Protein AF-A0A318KMT5-F1 (afdb_monomer_lite)

Radius of gyration: 21.38 Å; chains: 1; bounding box: 50×36×64 Å

Secondary structure (DSSP, 8-state):
-HHHHHHHHHHHHHH------PPPPPEEEEEPPTTT--HHHHHHHHHHHHHHHHTT--GGGHHHHHHHHGGGG--TTEEEEEETTEEEEEETTS-S-EEEEE--TTTTT--------HHHHHHT-

pLDDT: mean 78.66, std 11.94, range [49.19, 91.88]

Sequence (125 aa):
MKKLTLILLIWTFWLVTPIKSEGVVPEYTIYNDSKAADIAAVHDEVMTIASDLFQYADADSYQTLLQSGIQKFSHEGWQVKLHNHSLIITIGDGKGDVVGGKFTKNEFCLPEVKPKSIVREWLGF

Foldseek 3Di:
DVVVVVVVVVVVVVVPPDDDDDADFAKEKEQEDAPDDPVVVLVVVVLVLLCVQPQPHDSNCSLVSCVVCVVVSDDVQWDWDADPRYIYIYGHPSHHDMDMDTPDCVVNVHPDDDPPDPPCVVVVD

Organism: NCBI:txid1034346

Structure (mmCIF, N/CA/C/O backbone):
data_AF-A0A318KMT5-F1
#
_entry.id   AF-A0A318KMT5-F1
#
loop_
_atom_site.group_PDB
_atom_site.id
_atom_site.type_symbol
_atom_site.label_atom_id
_atom_site.label_alt_id
_atom_site.label_comp_id
_atom_site.label_asym_id
_atom_site.label_entity_id
_atom_site.label_seq_id
_atom_site.pdbx_PDB_ins_code
_atom_site.Cartn_x
_atom_site.Cartn_y
_atom_site.Cartn_z
_atom_site.occupancy
_atom_site.B_iso_or_equiv
_atom_site.auth_seq_id
_atom_site.auth_comp_id
_atom_site.auth_asym_id
_atom_site.auth_atom_id
_atom_site.pdbx_PDB_model_num
ATOM 1 N N . MET A 1 1 ? -32.466 24.138 43.301 1.00 57.03 1 MET A N 1
ATOM 2 C CA . MET A 1 1 ? -32.237 22.719 42.934 1.00 57.03 1 MET A CA 1
ATOM 3 C C . MET A 1 1 ? -32.520 22.429 41.458 1.00 57.03 1 MET A C 1
ATOM 5 O O . MET A 1 1 ? -31.624 21.928 40.803 1.00 57.03 1 MET A O 1
ATOM 9 N N . LYS A 1 2 ? -33.675 22.824 40.890 1.00 65.44 2 LYS A N 1
ATOM 10 C CA . LYS A 1 2 ? -34.040 22.549 39.475 1.00 65.44 2 LYS A CA 1
ATOM 11 C C . LYS A 1 2 ? -33.073 23.090 38.400 1.00 65.44 2 LYS A C 1
ATOM 13 O O . LYS A 1 2 ? -32.936 22.484 37.349 1.00 65.44 2 LYS A O 1
ATO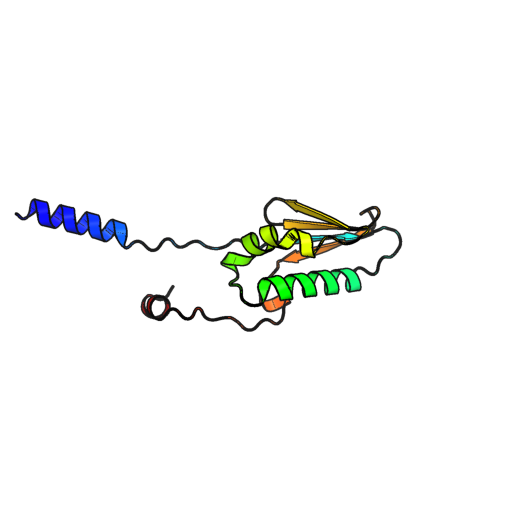M 18 N N . LYS A 1 3 ? -32.397 24.220 38.652 1.00 74.06 3 LYS A N 1
ATOM 19 C CA . LYS A 1 3 ? -31.422 24.802 37.706 1.00 74.06 3 LYS A CA 1
ATOM 20 C C . LYS A 1 3 ? -30.121 23.991 37.619 1.00 74.06 3 LYS A C 1
ATOM 22 O O . LYS A 1 3 ? -29.507 23.938 36.565 1.00 74.06 3 LYS A O 1
ATOM 27 N N . LEU A 1 4 ? -29.726 23.344 38.717 1.00 77.38 4 LEU A N 1
ATOM 28 C CA . LEU A 1 4 ? -28.460 22.614 38.816 1.00 77.38 4 LEU A CA 1
ATOM 29 C C . LEU A 1 4 ? -28.559 21.236 38.146 1.00 77.38 4 LEU A C 1
ATOM 31 O O . LEU A 1 4 ? -27.639 20.819 37.454 1.00 77.38 4 LEU A O 1
ATOM 35 N N . THR A 1 5 ? -29.720 20.583 38.260 1.00 78.94 5 THR A N 1
ATOM 36 C CA . THR A 1 5 ? -30.034 19.357 37.514 1.00 78.94 5 THR A CA 1
ATOM 37 C C . THR A 1 5 ? -30.099 19.583 36.006 1.00 78.94 5 THR A C 1
ATOM 39 O O . THR A 1 5 ? -29.677 18.713 35.255 1.00 78.94 5 THR A O 1
ATOM 42 N N . LEU A 1 6 ? -30.576 20.747 35.552 1.00 81.94 6 LEU A N 1
ATOM 43 C CA . LEU A 1 6 ? -30.667 21.059 34.121 1.00 81.94 6 LEU A CA 1
ATOM 44 C C . LEU A 1 6 ? -29.286 21.289 33.486 1.00 81.94 6 LEU A C 1
ATOM 46 O O . LEU A 1 6 ? -29.031 20.829 32.379 1.00 81.94 6 LEU A O 1
ATOM 50 N N . ILE A 1 7 ? -28.375 21.938 34.219 1.00 83.75 7 ILE A N 1
ATOM 51 C CA . ILE A 1 7 ? -26.982 22.135 33.788 1.00 83.75 7 ILE A CA 1
ATOM 52 C C . ILE A 1 7 ? -26.245 20.793 33.705 1.00 83.75 7 ILE A C 1
ATOM 54 O O . ILE A 1 7 ? -25.546 20.549 32.727 1.00 83.75 7 ILE A O 1
ATOM 58 N N . LEU A 1 8 ? -26.447 19.906 34.685 1.00 84.31 8 LEU A N 1
ATOM 59 C CA . LEU A 1 8 ? -25.867 18.559 34.689 1.00 84.31 8 LEU A CA 1
ATOM 60 C C . LEU A 1 8 ? -26.337 17.713 33.500 1.00 84.31 8 LEU A C 1
ATOM 62 O O . LEU A 1 8 ? -25.524 17.023 32.898 1.00 84.31 8 LEU A O 1
ATOM 66 N N . LEU A 1 9 ? -27.619 17.804 33.135 1.00 84.19 9 LEU A N 1
ATOM 67 C CA . LEU A 1 9 ? -28.193 17.070 32.000 1.00 84.19 9 LEU A CA 1
ATOM 68 C C . LEU A 1 9 ? -27.629 17.532 30.650 1.00 84.19 9 LEU A C 1
ATOM 70 O O . LEU A 1 9 ? -27.369 16.718 29.771 1.00 84.19 9 LEU A O 1
ATOM 74 N N . ILE A 1 10 ? -27.414 18.839 30.491 1.00 83.81 10 ILE A N 1
ATOM 75 C CA . ILE A 1 10 ? -26.800 19.401 29.280 1.00 83.81 10 ILE A CA 1
ATOM 76 C C . ILE A 1 10 ? -25.323 18.996 29.193 1.00 83.81 10 ILE A C 1
ATOM 78 O O . ILE A 1 10 ? -24.843 18.661 28.112 1.00 83.81 10 ILE A O 1
ATOM 82 N N . TRP A 1 11 ? -24.622 18.981 30.331 1.00 80.69 11 TRP A N 1
ATOM 83 C CA . TRP A 1 11 ? -23.225 18.553 30.412 1.00 80.69 11 TRP A CA 1
ATOM 84 C C . TRP A 1 11 ? -23.042 17.080 30.056 1.00 80.69 11 TRP A C 1
ATOM 86 O O . TRP A 1 11 ? -22.137 16.744 29.297 1.00 80.69 11 TRP A O 1
ATOM 96 N N . THR A 1 12 ? -23.906 16.199 30.566 1.00 82.81 12 THR A N 1
ATOM 97 C CA . THR A 1 12 ? -23.833 14.778 30.217 1.00 82.81 12 THR A CA 1
ATOM 98 C C . THR A 1 12 ? -24.200 14.553 28.760 1.00 82.81 12 THR A C 1
ATOM 100 O O . THR A 1 12 ? -23.498 13.803 28.097 1.00 82.81 12 THR A O 1
ATOM 103 N N . PHE A 1 13 ? -25.209 15.248 28.225 1.00 80.00 13 PHE A N 1
ATOM 104 C CA . PHE A 1 13 ? -25.610 15.126 26.820 1.00 80.00 13 PHE A CA 1
ATOM 105 C C . PHE A 1 13 ? -24.497 15.526 25.836 1.00 80.00 13 PHE A C 1
ATOM 107 O O . PHE A 1 13 ? -24.327 14.876 24.809 1.00 80.00 13 PHE A O 1
ATOM 114 N N . TRP A 1 14 ? -23.691 16.538 26.173 1.00 74.19 14 TRP A N 1
ATOM 115 C CA . TRP A 1 14 ? -22.529 16.939 25.369 1.00 74.19 14 TRP A CA 1
ATOM 116 C C . TRP A 1 14 ? -21.375 15.929 25.388 1.00 74.19 14 TRP A C 1
ATOM 118 O O . TRP A 1 14 ? -20.575 15.915 24.460 1.00 74.19 14 TRP A O 1
ATOM 128 N N . LEU A 1 15 ? -21.287 15.080 26.415 1.00 73.75 15 LEU A N 1
ATOM 129 C CA . LEU A 1 15 ? -20.241 14.060 26.527 1.00 73.75 15 LEU A CA 1
ATOM 130 C C . LEU A 1 15 ? -20.581 12.751 25.798 1.00 73.75 15 LEU A C 1
ATOM 132 O O . LEU A 1 15 ? -19.682 11.944 25.581 1.00 73.75 15 LEU A O 1
ATOM 136 N N . VAL A 1 16 ? -21.849 12.519 25.430 1.00 74.50 16 VAL A N 1
ATOM 137 C CA . VAL A 1 16 ? -22.277 11.258 24.785 1.00 74.50 16 VAL A CA 1
ATOM 138 C C . VAL A 1 16 ? -22.377 11.356 23.264 1.00 74.50 16 VAL A C 1
ATOM 140 O O . VAL A 1 16 ? -22.779 10.385 22.630 1.00 74.50 16 VAL A O 1
ATOM 143 N N . THR A 1 17 ? -22.050 12.492 22.643 1.00 72.00 17 THR A N 1
ATOM 144 C CA . THR A 1 17 ? -22.088 12.583 21.180 1.00 72.00 17 THR A CA 1
ATOM 145 C C . THR A 1 17 ? -20.984 11.696 20.589 1.00 72.00 17 THR A C 1
ATOM 147 O O . THR A 1 17 ? -19.799 11.948 20.819 1.00 72.00 17 THR A O 1
ATOM 150 N N . PRO A 1 18 ? -21.326 10.626 19.845 1.00 65.62 18 PRO A N 1
ATOM 151 C CA . PRO A 1 18 ? -20.309 9.808 19.210 1.00 65.62 18 PRO A CA 1
ATOM 152 C C . PRO A 1 18 ? -19.624 10.641 18.125 1.00 65.62 18 PRO A C 1
ATOM 154 O O . PRO A 1 18 ? -20.276 11.186 17.232 1.00 65.62 18 PRO A O 1
ATOM 157 N N . ILE A 1 19 ? -18.298 10.738 18.194 1.00 64.06 19 ILE A N 1
ATOM 158 C CA . ILE A 1 19 ? -17.500 11.322 17.119 1.00 64.06 19 ILE A CA 1
ATOM 159 C C . ILE A 1 19 ? -17.459 10.283 16.000 1.00 64.06 19 ILE A C 1
ATOM 161 O O . ILE A 1 19 ? -16.736 9.291 16.088 1.00 64.06 19 ILE A O 1
ATOM 165 N N . LYS A 1 20 ? -18.272 10.483 14.961 1.00 56.38 20 LYS A N 1
ATOM 166 C CA . LYS A 1 20 ? -18.206 9.673 13.745 1.00 56.38 20 LYS A CA 1
ATOM 167 C C . LYS A 1 20 ? -17.059 10.205 12.888 1.00 56.38 20 LYS A C 1
ATOM 169 O O . LYS A 1 20 ? -17.193 11.245 12.252 1.00 56.38 20 LYS A O 1
ATOM 174 N N . SER A 1 21 ? -15.922 9.519 12.932 1.00 58.34 21 SER A N 1
ATOM 175 C CA . SER A 1 21 ? -14.831 9.735 11.984 1.00 58.34 21 SER A CA 1
ATOM 176 C C . SER A 1 21 ? -15.031 8.763 10.832 1.00 58.34 21 SER A C 1
ATOM 178 O O . SER A 1 21 ? -14.983 7.559 11.046 1.00 58.34 21 SER A O 1
ATOM 180 N N . GLU A 1 22 ? -15.298 9.281 9.640 1.00 62.12 22 GLU A N 1
ATOM 181 C CA . GLU A 1 22 ? -15.273 8.494 8.409 1.00 62.12 22 GLU A CA 1
ATOM 182 C C . GLU A 1 22 ? -13.823 8.473 7.933 1.00 62.12 22 GLU A C 1
ATOM 184 O O . GLU A 1 22 ? -13.209 9.532 7.760 1.00 62.12 22 GLU A O 1
ATOM 189 N N . GLY A 1 23 ? -13.218 7.295 7.844 1.00 63.22 23 GLY A N 1
ATOM 190 C CA . GLY A 1 23 ? -11.835 7.197 7.432 1.00 63.22 23 GLY A CA 1
ATOM 191 C C . GLY A 1 23 ? -11.674 7.352 5.927 1.00 63.22 23 GLY A C 1
ATOM 192 O O . GLY A 1 23 ? -12.528 6.982 5.122 1.00 63.22 23 GLY A O 1
ATOM 193 N N . VAL A 1 24 ? -10.555 7.957 5.541 1.00 76.31 24 VAL A N 1
ATOM 194 C CA . VAL A 1 24 ? -10.233 8.220 4.141 1.00 76.31 24 VAL A CA 1
ATOM 195 C C . VAL A 1 24 ? -9.568 6.981 3.556 1.00 76.31 24 VAL A C 1
ATOM 197 O O . VAL A 1 24 ? -8.501 6.575 4.017 1.00 76.31 24 VAL A O 1
ATOM 200 N N . VAL A 1 25 ? -10.184 6.398 2.528 1.00 78.81 25 VAL A N 1
ATOM 201 C CA . VAL A 1 25 ? -9.594 5.280 1.783 1.00 78.81 25 VAL A CA 1
ATOM 202 C C . VAL A 1 25 ? -8.442 5.811 0.922 1.00 78.81 25 VAL A C 1
ATOM 204 O O . VAL A 1 25 ? -8.689 6.676 0.075 1.00 78.81 25 VAL A O 1
ATOM 207 N N . PRO A 1 26 ? -7.202 5.322 1.111 1.00 85.06 26 PRO A N 1
ATOM 208 C CA . PRO A 1 26 ? -6.069 5.782 0.327 1.00 85.06 26 PRO A CA 1
ATOM 209 C C . PRO A 1 26 ? -6.139 5.310 -1.128 1.00 85.06 26 PRO A C 1
ATOM 211 O O . PRO A 1 26 ? -6.597 4.205 -1.436 1.00 85.06 26 PRO A O 1
ATOM 214 N N . GLU A 1 27 ? -5.641 6.155 -2.022 1.00 90.25 27 GLU A N 1
ATOM 215 C CA . GLU A 1 27 ? -5.502 5.855 -3.450 1.00 90.25 27 GLU A CA 1
ATOM 216 C C . GLU A 1 27 ? -4.070 5.400 -3.760 1.00 90.25 27 GLU A C 1
ATOM 218 O O . GLU A 1 27 ? -3.152 5.625 -2.968 1.00 90.25 27 GLU A O 1
ATOM 223 N N . TYR A 1 28 ? -3.855 4.779 -4.916 1.00 90.19 28 TYR A N 1
ATOM 224 C CA . TYR A 1 28 ? -2.512 4.498 -5.417 1.00 90.19 28 TYR A CA 1
ATOM 225 C C . TYR A 1 28 ? -2.387 4.807 -6.900 1.00 90.19 28 TYR A C 1
ATOM 227 O O . TYR A 1 28 ? -3.338 4.643 -7.664 1.00 90.19 28 TYR A O 1
ATOM 235 N N . THR A 1 29 ? -1.183 5.206 -7.294 1.00 90.06 29 THR A N 1
ATOM 236 C CA . THR A 1 29 ? -0.798 5.440 -8.681 1.00 90.06 29 THR A CA 1
ATOM 237 C C . THR A 1 29 ? 0.617 4.925 -8.904 1.00 90.06 29 THR A C 1
ATOM 239 O O . THR A 1 29 ? 1.558 5.334 -8.225 1.00 90.06 29 THR A O 1
ATOM 242 N N . ILE A 1 30 ? 0.768 4.045 -9.881 1.00 88.81 30 ILE A N 1
ATOM 243 C CA . ILE A 1 30 ? 2.017 3.430 -10.307 1.00 88.81 30 ILE A CA 1
ATOM 244 C C . ILE A 1 30 ? 2.356 4.003 -11.683 1.00 88.81 30 ILE A C 1
ATOM 246 O O . ILE A 1 30 ? 1.584 3.853 -12.626 1.00 88.81 30 ILE A O 1
ATOM 250 N N . TYR A 1 31 ? 3.502 4.667 -11.780 1.00 89.38 31 TYR A N 1
ATOM 251 C CA . TYR A 1 31 ? 4.101 5.157 -13.017 1.00 89.38 31 TYR A CA 1
ATOM 252 C C . TYR A 1 31 ? 5.224 4.205 -13.414 1.00 89.38 31 TYR A C 1
ATOM 254 O O . TYR A 1 31 ? 6.190 4.047 -12.664 1.00 89.38 31 TYR A O 1
ATOM 262 N N . ASN A 1 32 ? 5.097 3.575 -14.572 1.00 85.88 32 ASN A N 1
ATOM 263 C CA . ASN A 1 32 ? 6.036 2.571 -15.042 1.00 85.88 32 ASN A CA 1
ATOM 264 C C . ASN A 1 32 ? 7.168 3.170 -15.892 1.00 85.88 32 ASN A C 1
ATOM 266 O O . ASN A 1 32 ? 7.067 4.290 -16.397 1.00 85.88 32 ASN A O 1
ATOM 270 N N . ASP A 1 33 ? 8.236 2.395 -16.069 1.00 83.94 33 ASP A N 1
ATOM 271 C CA . ASP A 1 33 ? 9.344 2.721 -16.963 1.00 83.94 33 ASP A CA 1
ATOM 272 C C . ASP A 1 33 ? 8.943 2.511 -18.431 1.00 83.94 33 ASP A C 1
ATOM 274 O O . ASP A 1 33 ? 8.202 1.584 -18.772 1.00 83.94 33 ASP A O 1
ATOM 278 N N . SER A 1 34 ? 9.479 3.334 -19.328 1.00 76.88 34 SER A N 1
ATOM 279 C CA . SER A 1 34 ? 9.237 3.215 -20.771 1.00 76.88 34 SER A CA 1
ATOM 280 C C . SER A 1 34 ? 9.783 1.917 -21.392 1.00 76.88 34 SER A C 1
ATOM 282 O O . SER A 1 34 ? 9.360 1.529 -22.483 1.00 76.88 34 SER A O 1
ATOM 284 N N . LYS A 1 35 ? 10.698 1.210 -20.711 1.00 71.62 35 LYS A N 1
ATOM 285 C CA . LYS A 1 35 ? 11.363 -0.012 -21.202 1.00 71.62 35 LYS A CA 1
ATOM 286 C C . LYS A 1 35 ? 10.726 -1.320 -20.720 1.00 71.62 35 LYS A C 1
ATOM 288 O O . LYS A 1 35 ? 11.436 -2.263 -20.379 1.00 71.62 35 LYS A O 1
ATOM 293 N N . ALA A 1 36 ? 9.398 -1.397 -20.780 1.00 60.25 36 ALA A N 1
ATOM 294 C CA . ALA A 1 36 ? 8.630 -2.635 -20.615 1.00 60.25 36 ALA A CA 1
ATOM 295 C C . ALA A 1 36 ? 8.886 -3.380 -19.291 1.00 60.25 36 ALA A C 1
ATOM 297 O O . ALA A 1 36 ? 9.003 -4.607 -19.276 1.00 60.25 36 ALA A O 1
ATOM 298 N N . ALA A 1 37 ? 8.950 -2.658 -18.169 1.00 65.56 37 ALA A N 1
ATOM 299 C CA . ALA A 1 37 ? 8.726 -3.313 -16.884 1.00 65.56 37 ALA A CA 1
ATOM 300 C C . ALA A 1 37 ? 7.300 -3.891 -16.881 1.00 65.56 37 ALA A C 1
ATOM 302 O O . ALA A 1 37 ? 6.359 -3.228 -17.322 1.00 65.56 37 ALA A O 1
ATOM 303 N N . ASP A 1 38 ? 7.144 -5.136 -16.436 1.00 78.75 38 ASP A N 1
ATOM 304 C CA . ASP A 1 38 ? 5.842 -5.796 -16.372 1.00 78.75 38 ASP A CA 1
ATOM 305 C C . ASP A 1 38 ? 4.983 -5.123 -15.294 1.00 78.75 38 ASP A C 1
ATOM 307 O O . ASP A 1 38 ? 5.136 -5.367 -14.095 1.00 78.75 38 ASP A O 1
ATOM 311 N N . ILE A 1 39 ? 4.100 -4.223 -15.731 1.00 81.31 39 ILE A N 1
ATOM 312 C CA . ILE A 1 39 ? 3.250 -3.434 -14.839 1.00 81.31 39 ILE A CA 1
ATOM 313 C C . ILE A 1 39 ? 2.291 -4.311 -14.031 1.00 81.31 39 ILE A C 1
ATOM 315 O O . ILE A 1 39 ? 1.912 -3.924 -12.928 1.00 81.31 39 ILE A O 1
ATOM 319 N N . ALA A 1 40 ? 1.926 -5.491 -14.545 1.00 82.81 40 ALA A N 1
ATOM 320 C CA . ALA A 1 40 ? 1.079 -6.433 -13.825 1.00 82.81 40 ALA A CA 1
ATOM 321 C C . ALA A 1 40 ? 1.847 -7.068 -12.659 1.00 82.81 40 ALA A C 1
ATOM 323 O O . ALA A 1 40 ? 1.331 -7.109 -11.549 1.00 82.81 40 ALA A O 1
ATOM 324 N N . ALA A 1 41 ? 3.107 -7.460 -12.872 1.00 84.06 41 ALA A N 1
ATOM 325 C CA . ALA A 1 41 ? 3.952 -7.997 -11.804 1.00 84.06 41 ALA A CA 1
ATOM 326 C C . ALA A 1 41 ? 4.193 -6.969 -10.683 1.00 84.06 41 ALA A C 1
ATOM 328 O O . ALA A 1 41 ? 4.107 -7.298 -9.501 1.00 84.06 41 ALA A O 1
ATOM 329 N N . VAL A 1 42 ? 4.438 -5.708 -11.054 1.00 85.31 42 VAL A N 1
ATOM 330 C CA . VAL A 1 42 ? 4.563 -4.601 -10.093 1.00 85.31 42 VAL A CA 1
ATOM 331 C C . VAL A 1 42 ? 3.254 -4.388 -9.336 1.00 85.31 42 VAL A C 1
ATOM 333 O O . VAL A 1 42 ? 3.264 -4.197 -8.121 1.00 85.31 42 VAL A O 1
ATOM 336 N N . HIS A 1 43 ? 2.124 -4.387 -10.044 1.00 87.06 43 HIS A N 1
ATOM 337 C CA . HIS A 1 43 ? 0.810 -4.223 -9.431 1.00 87.06 43 HIS A CA 1
ATOM 338 C C . HIS A 1 43 ? 0.531 -5.332 -8.412 1.00 87.06 43 HIS A C 1
ATOM 340 O O . HIS A 1 43 ? 0.210 -5.014 -7.266 1.00 87.06 43 HIS A O 1
ATOM 346 N N . ASP A 1 44 ? 0.761 -6.594 -8.775 1.00 87.88 44 ASP A N 1
ATOM 347 C CA . ASP A 1 44 ? 0.588 -7.751 -7.890 1.00 87.88 44 ASP A CA 1
ATOM 348 C C . ASP A 1 44 ? 1.477 -7.661 -6.639 1.00 87.88 44 ASP A C 1
ATOM 350 O O . ASP A 1 44 ? 1.035 -7.960 -5.523 1.00 87.88 44 ASP A O 1
ATOM 354 N N . GLU A 1 45 ? 2.719 -7.197 -6.787 1.00 88.94 45 GLU A N 1
ATOM 355 C CA . GLU A 1 45 ? 3.635 -6.981 -5.665 1.00 88.94 45 GLU A CA 1
ATOM 356 C C . GLU A 1 45 ? 3.133 -5.874 -4.724 1.00 88.94 45 GLU A C 1
ATOM 358 O O . GLU A 1 45 ? 3.052 -6.072 -3.506 1.00 88.94 45 GLU A O 1
ATOM 363 N N . VAL A 1 46 ? 2.715 -4.729 -5.274 1.00 89.62 46 VAL A N 1
ATOM 364 C CA . VAL A 1 46 ? 2.142 -3.618 -4.496 1.00 89.62 46 VAL A CA 1
ATOM 365 C C . VAL A 1 46 ? 0.872 -4.066 -3.772 1.00 89.62 46 VAL A C 1
ATOM 367 O O . VAL A 1 46 ? 0.705 -3.750 -2.590 1.00 89.62 46 VAL A O 1
ATOM 370 N N . MET A 1 47 ? 0.004 -4.836 -4.433 1.00 88.94 47 MET A N 1
ATOM 371 C CA . MET A 1 47 ? -1.205 -5.387 -3.814 1.00 88.94 47 MET A CA 1
ATOM 372 C C . MET A 1 47 ? -0.877 -6.391 -2.708 1.00 88.94 47 MET A C 1
ATOM 374 O O . MET A 1 47 ? -1.536 -6.382 -1.669 1.00 88.94 47 MET A O 1
ATOM 378 N N . THR A 1 48 ? 0.168 -7.202 -2.871 1.00 90.50 48 THR A N 1
ATOM 379 C CA . THR A 1 48 ? 0.620 -8.156 -1.847 1.00 90.50 48 THR A CA 1
ATOM 380 C C . THR A 1 48 ? 1.114 -7.435 -0.593 1.00 90.50 48 THR A C 1
ATOM 382 O O . THR A 1 48 ? 0.695 -7.767 0.520 1.00 90.50 48 THR A O 1
ATOM 385 N N . ILE A 1 49 ? 1.950 -6.405 -0.755 1.00 91.06 49 ILE A N 1
ATOM 386 C CA . ILE A 1 49 ? 2.462 -5.596 0.364 1.00 91.06 49 ILE A CA 1
ATOM 387 C C . ILE A 1 49 ? 1.316 -4.853 1.061 1.00 91.06 49 ILE A C 1
ATOM 389 O O . ILE A 1 49 ? 1.243 -4.833 2.292 1.00 91.06 49 ILE A O 1
ATOM 393 N N . ALA A 1 50 ? 0.410 -4.253 0.286 1.00 89.75 50 ALA A N 1
ATOM 394 C CA . ALA A 1 50 ? -0.751 -3.553 0.820 1.00 89.75 50 ALA A CA 1
ATOM 395 C C . ALA A 1 50 ? -1.693 -4.509 1.571 1.00 89.75 50 ALA A C 1
ATOM 397 O O . ALA A 1 50 ? -2.134 -4.185 2.672 1.00 89.75 50 ALA A O 1
ATOM 398 N N . SER A 1 51 ? -1.930 -5.712 1.043 1.00 87.38 51 SER A N 1
ATOM 399 C CA . SER A 1 51 ? -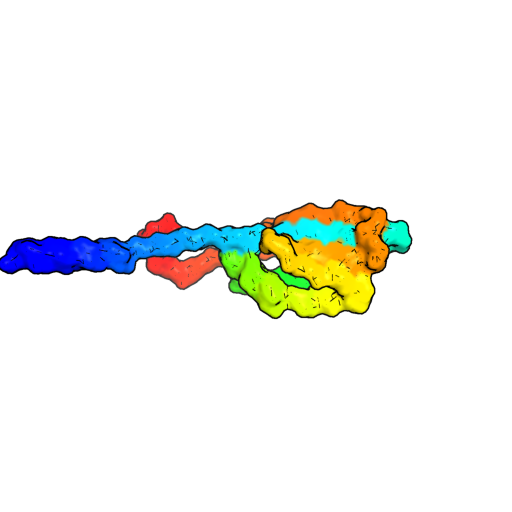2.720 -6.747 1.715 1.00 87.38 51 SER A CA 1
ATOM 400 C C . SER A 1 51 ? -2.101 -7.154 3.056 1.00 87.38 51 SER A C 1
ATOM 402 O O . SER A 1 51 ? -2.802 -7.164 4.065 1.00 87.38 51 SER A O 1
ATOM 404 N N . ASP A 1 52 ? -0.787 -7.408 3.120 1.00 88.75 52 ASP A N 1
ATOM 405 C CA . ASP A 1 52 ? -0.095 -7.710 4.387 1.00 88.75 52 ASP A CA 1
ATOM 406 C C . ASP A 1 52 ? -0.203 -6.558 5.398 1.00 88.75 52 ASP A C 1
ATOM 408 O O . ASP A 1 52 ? -0.387 -6.773 6.600 1.00 88.75 52 ASP A O 1
ATOM 412 N N . LEU A 1 53 ? -0.125 -5.318 4.914 1.00 89.56 53 LEU A N 1
ATOM 413 C CA . LEU A 1 53 ? -0.239 -4.128 5.749 1.00 89.56 53 LEU A CA 1
ATOM 414 C C . LEU A 1 53 ? -1.664 -3.923 6.289 1.00 89.56 53 LEU A C 1
ATOM 416 O O . LEU A 1 53 ? -1.825 -3.462 7.420 1.00 89.56 53 LEU A O 1
ATOM 420 N N . PHE A 1 54 ? -2.688 -4.272 5.508 1.00 86.69 54 PHE A N 1
ATOM 421 C CA . PHE A 1 54 ? -4.095 -4.008 5.824 1.00 86.69 54 PHE A CA 1
ATOM 422 C C . PHE A 1 54 ? -4.873 -5.217 6.362 1.00 86.69 54 PHE A C 1
ATOM 424 O O . PHE A 1 54 ? -6.003 -5.040 6.814 1.00 86.69 54 PHE A O 1
ATOM 431 N N . GLN A 1 55 ? -4.288 -6.419 6.380 1.00 83.50 55 GLN A N 1
ATOM 432 C CA . GLN A 1 55 ? -4.967 -7.687 6.703 1.00 83.50 55 GLN A CA 1
ATOM 433 C C . GLN A 1 55 ? -5.788 -7.683 8.012 1.00 83.50 55 GLN A C 1
ATOM 435 O O . GLN A 1 55 ? -6.829 -8.332 8.087 1.00 83.50 55 GLN A O 1
ATOM 440 N N . TYR A 1 56 ? -5.353 -6.947 9.043 1.00 80.38 56 TYR A N 1
ATOM 441 C CA . TYR A 1 56 ? -6.037 -6.864 10.349 1.00 80.38 56 TYR A CA 1
ATOM 442 C C . TYR A 1 56 ? -6.643 -5.488 10.625 1.00 80.38 56 TYR A C 1
ATOM 444 O O . TYR A 1 56 ? -7.076 -5.204 11.743 1.00 80.38 56 TYR A O 1
ATOM 452 N N . ALA A 1 57 ? -6.633 -4.618 9.624 1.00 81.88 57 ALA A N 1
ATOM 453 C CA . ALA A 1 57 ? -7.000 -3.232 9.772 1.00 81.88 57 ALA A CA 1
ATOM 454 C C . ALA A 1 57 ? -8.404 -2.972 9.246 1.00 81.88 57 ALA A C 1
ATOM 456 O O . ALA A 1 57 ? -8.843 -3.537 8.241 1.00 81.88 57 ALA A O 1
ATOM 457 N N . ASP A 1 58 ? -9.101 -2.063 9.918 1.00 80.44 58 ASP A N 1
ATOM 458 C CA . ASP A 1 58 ? -10.310 -1.502 9.350 1.00 80.44 58 ASP A CA 1
ATOM 459 C C . ASP A 1 58 ? -9.973 -0.447 8.284 1.00 80.44 58 ASP A C 1
ATOM 461 O O . ASP A 1 58 ? -8.893 0.149 8.328 1.00 80.44 58 ASP A O 1
ATOM 465 N N . ALA A 1 59 ? -10.894 -0.216 7.340 1.00 77.25 59 ALA A N 1
ATOM 466 C CA . ALA A 1 59 ? -10.697 0.734 6.243 1.00 77.25 59 ALA A CA 1
ATOM 467 C C . ALA A 1 59 ? -10.352 2.135 6.767 1.00 77.25 59 ALA A C 1
ATOM 469 O O . ALA A 1 59 ? -9.533 2.834 6.168 1.00 77.25 59 ALA A O 1
ATOM 470 N N . ASP A 1 60 ? -10.877 2.490 7.944 1.00 80.31 60 ASP A N 1
ATOM 471 C CA . ASP A 1 60 ? -10.597 3.778 8.563 1.00 80.31 60 ASP A CA 1
ATOM 472 C C . ASP A 1 60 ? -9.128 3.963 8.976 1.00 80.31 60 ASP A C 1
ATOM 474 O O . ASP A 1 60 ? -8.646 5.0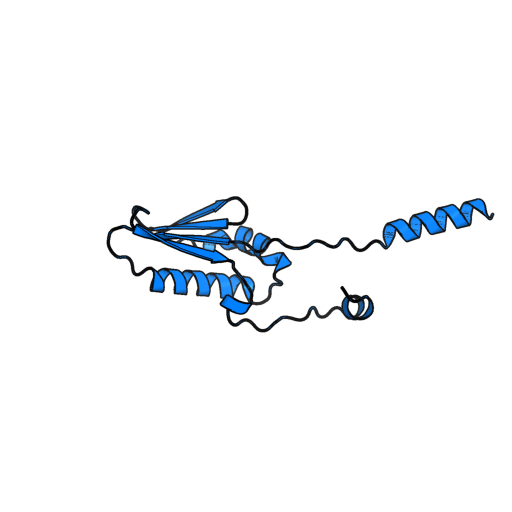85 9.125 1.00 80.31 60 ASP A O 1
ATOM 478 N N . SER A 1 61 ? -8.394 2.862 9.152 1.00 83.88 61 SER A N 1
ATOM 479 C CA . SER A 1 61 ? -6.993 2.857 9.592 1.00 83.88 61 SER A CA 1
ATOM 480 C C . SER A 1 61 ? -5.989 2.756 8.441 1.00 83.88 61 SER A C 1
ATOM 482 O O . SER A 1 61 ? -4.783 2.875 8.674 1.00 83.88 61 SER A O 1
ATOM 484 N N . TYR A 1 62 ? -6.447 2.542 7.203 1.00 86.44 62 TYR A N 1
ATOM 485 C CA . TYR A 1 62 ? -5.566 2.277 6.059 1.00 86.44 62 TYR A CA 1
ATOM 486 C C . TYR A 1 62 ? -4.597 3.422 5.799 1.00 86.44 62 TYR A C 1
ATOM 488 O O . TYR A 1 62 ? -3.410 3.184 5.596 1.00 86.44 62 TYR A O 1
ATOM 496 N N . GLN A 1 63 ? -5.067 4.665 5.892 1.00 86.62 63 GLN A N 1
ATOM 497 C CA . GLN A 1 63 ? -4.221 5.834 5.680 1.00 86.62 63 GLN A CA 1
ATOM 498 C C . GLN A 1 63 ? -3.057 5.912 6.681 1.00 86.62 63 GLN A C 1
ATOM 500 O O . GLN A 1 63 ? -1.917 6.179 6.296 1.00 86.62 63 GLN A O 1
ATOM 505 N N . THR A 1 64 ? -3.324 5.670 7.965 1.00 87.69 64 THR A N 1
ATOM 506 C CA . THR A 1 64 ? -2.294 5.694 9.013 1.00 87.69 64 THR A CA 1
ATOM 507 C C . THR A 1 64 ? -1.310 4.542 8.845 1.00 87.69 64 THR A C 1
ATOM 509 O O . THR A 1 64 ? -0.099 4.732 8.972 1.00 87.69 64 THR A O 1
ATOM 512 N N . LEU A 1 65 ? -1.810 3.353 8.506 1.00 89.38 65 LEU A N 1
ATOM 513 C CA . LEU A 1 65 ? -0.962 2.194 8.254 1.00 89.38 65 LEU A CA 1
ATOM 514 C C . LEU A 1 65 ? -0.065 2.419 7.046 1.00 89.38 65 LEU A C 1
ATOM 516 O O . LEU A 1 65 ? 1.136 2.190 7.151 1.00 89.38 65 LEU A O 1
ATOM 520 N N . LEU A 1 66 ? -0.607 2.958 5.956 1.00 90.31 66 LEU A N 1
ATOM 521 C CA . LEU A 1 66 ? 0.146 3.314 4.760 1.00 90.31 66 LEU A CA 1
ATOM 522 C C . LEU A 1 66 ? 1.241 4.346 5.063 1.00 90.31 66 LEU A C 1
ATOM 524 O O . LEU A 1 66 ? 2.377 4.172 4.632 1.00 90.31 66 LEU A O 1
ATOM 528 N N . GLN A 1 67 ? 0.939 5.378 5.859 1.00 89.62 67 GLN A N 1
ATOM 529 C CA . GLN A 1 67 ? 1.935 6.352 6.325 1.00 89.62 67 GLN A CA 1
ATOM 530 C C . GLN A 1 67 ? 3.065 5.694 7.121 1.00 89.62 67 GLN A C 1
ATOM 532 O O . GLN A 1 67 ? 4.235 5.990 6.886 1.00 89.62 67 GLN A O 1
ATOM 537 N N . SER A 1 68 ? 2.727 4.795 8.046 1.00 90.19 68 SER A N 1
ATOM 538 C CA . SER A 1 68 ? 3.717 4.113 8.889 1.00 90.19 68 SER A CA 1
ATOM 539 C C . SER A 1 68 ? 4.512 3.036 8.140 1.00 90.19 68 SER A C 1
ATOM 541 O O . SER A 1 68 ? 5.679 2.799 8.437 1.00 90.19 68 SER A O 1
ATOM 543 N N . GLY A 1 69 ? 3.882 2.397 7.155 1.00 89.31 69 GLY A N 1
ATOM 544 C CA . GLY A 1 69 ? 4.391 1.249 6.417 1.00 89.31 69 GLY A CA 1
ATOM 545 C C . GLY A 1 69 ? 4.950 1.597 5.045 1.00 89.31 69 GLY A C 1
ATOM 546 O O . GLY A 1 69 ? 5.323 0.684 4.316 1.00 89.31 69 GLY A O 1
ATOM 547 N N . ILE A 1 70 ? 5.047 2.882 4.687 1.00 90.81 70 ILE A N 1
ATOM 548 C CA . ILE A 1 70 ? 5.523 3.331 3.369 1.00 90.81 70 ILE A CA 1
ATOM 549 C C . ILE A 1 70 ? 6.890 2.734 3.004 1.00 90.81 70 ILE A C 1
ATOM 551 O O . ILE A 1 70 ? 7.152 2.431 1.844 1.00 90.81 70 ILE A O 1
ATOM 555 N N . GLN A 1 71 ? 7.740 2.491 4.005 1.00 88.81 71 GLN A N 1
ATOM 556 C CA . GLN A 1 71 ? 9.055 1.882 3.818 1.00 88.81 71 GLN A CA 1
ATOM 557 C C . GLN A 1 71 ? 8.982 0.456 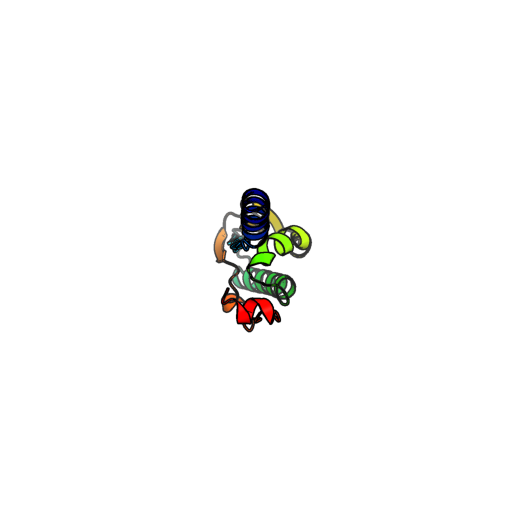3.255 1.00 88.81 71 GLN A C 1
ATOM 559 O O . GLN A 1 71 ? 9.908 0.051 2.561 1.00 88.81 71 GLN A O 1
ATOM 564 N N . LYS A 1 72 ? 7.885 -0.285 3.480 1.00 90.12 72 LYS A N 1
ATOM 565 C CA . LYS A 1 72 ? 7.688 -1.632 2.914 1.00 90.12 72 LYS A CA 1
ATOM 566 C C . LYS A 1 72 ? 7.613 -1.630 1.385 1.00 90.12 72 LYS A C 1
ATOM 568 O O . LYS A 1 72 ? 7.890 -2.649 0.771 1.00 90.12 72 LYS A O 1
ATOM 573 N N . PHE A 1 73 ? 7.253 -0.500 0.778 1.00 88.56 73 PHE A N 1
ATOM 574 C CA . PHE A 1 73 ? 7.189 -0.348 -0.677 1.00 88.56 73 PHE A CA 1
ATOM 575 C C . PHE A 1 73 ? 8.529 0.099 -1.285 1.00 88.56 73 PHE A C 1
ATOM 577 O O . PHE A 1 73 ? 8.656 0.171 -2.505 1.00 88.56 73 PHE A O 1
ATOM 584 N N . SER A 1 74 ? 9.528 0.431 -0.459 1.00 86.06 74 SER A N 1
ATOM 585 C CA . SER A 1 74 ? 10.808 0.966 -0.922 1.00 86.06 74 SER A CA 1
ATOM 586 C C . SER A 1 74 ? 11.711 -0.147 -1.459 1.00 86.06 74 SER A C 1
ATOM 588 O O . SER A 1 74 ? 12.408 -0.804 -0.689 1.00 86.06 74 SER A O 1
ATOM 590 N N . HIS A 1 75 ? 11.741 -0.302 -2.781 1.00 83.44 75 HIS A N 1
ATOM 591 C CA . HIS A 1 75 ? 12.616 -1.233 -3.498 1.00 83.44 75 HIS A CA 1
ATOM 592 C C . HIS A 1 75 ? 13.663 -0.498 -4.341 1.00 83.44 75 HIS A C 1
ATOM 594 O O . HIS A 1 75 ? 13.539 0.694 -4.635 1.00 83.44 75 HIS A O 1
ATOM 600 N N . GLU A 1 76 ? 14.721 -1.208 -4.733 1.00 81.12 76 GLU A N 1
ATOM 601 C CA . GLU A 1 76 ? 15.747 -0.653 -5.613 1.00 81.12 76 GLU A CA 1
ATOM 602 C C . GLU A 1 76 ? 15.133 -0.278 -6.974 1.00 81.12 76 GLU A C 1
ATOM 604 O O . GLU A 1 76 ? 14.481 -1.088 -7.626 1.00 81.12 76 GLU A O 1
ATOM 609 N N . GLY A 1 77 ? 15.306 0.979 -7.390 1.00 81.88 77 GLY A N 1
ATOM 610 C CA . GLY A 1 77 ? 14.728 1.498 -8.635 1.00 81.88 77 GLY A CA 1
ATOM 611 C C . GLY A 1 77 ? 13.276 1.986 -8.533 1.00 81.88 77 GLY A C 1
ATOM 612 O O . GLY A 1 77 ? 12.750 2.493 -9.526 1.00 81.88 77 GLY A O 1
ATOM 613 N N . TRP A 1 78 ? 12.641 1.891 -7.359 1.00 88.69 78 TRP A N 1
ATOM 614 C CA . TRP A 1 78 ? 11.306 2.436 -7.107 1.00 88.69 78 TRP A CA 1
ATOM 615 C C . TRP A 1 78 ? 11.406 3.739 -6.317 1.00 88.69 78 TRP A C 1
ATOM 617 O O . TRP A 1 78 ? 12.001 3.806 -5.242 1.00 88.69 78 TRP A O 1
ATOM 627 N N . GLN A 1 79 ? 10.779 4.793 -6.823 1.00 90.06 79 GLN A N 1
ATOM 628 C CA . GLN A 1 79 ? 10.578 6.030 -6.082 1.00 90.06 79 GLN A CA 1
ATOM 629 C C . GLN A 1 79 ? 9.174 6.032 -5.494 1.00 90.06 79 GLN A C 1
ATOM 631 O O . GLN A 1 79 ? 8.192 6.196 -6.213 1.00 90.06 79 GLN A O 1
ATOM 636 N N . VAL A 1 80 ? 9.089 5.875 -4.176 1.00 91.81 80 VAL A 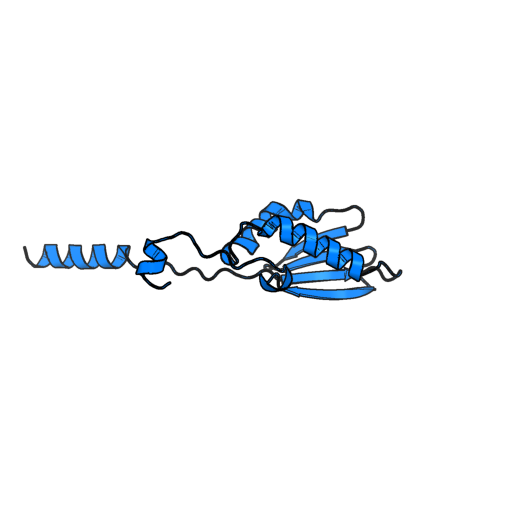N 1
ATOM 637 C CA . VAL A 1 80 ? 7.816 5.867 -3.452 1.00 91.81 80 VAL A CA 1
ATOM 638 C C . VAL A 1 80 ? 7.604 7.207 -2.762 1.00 91.81 80 VAL A C 1
ATOM 640 O O . VAL A 1 80 ? 8.474 7.701 -2.043 1.00 91.81 80 VAL A O 1
ATOM 643 N N . LYS A 1 81 ? 6.433 7.807 -2.969 1.00 91.44 81 LYS A N 1
ATOM 644 C CA . LYS A 1 81 ? 6.007 9.052 -2.328 1.00 91.44 81 LYS A CA 1
ATOM 645 C C . LYS A 1 81 ? 4.571 8.916 -1.866 1.00 91.44 81 LYS A C 1
ATOM 647 O O . LYS A 1 81 ? 3.741 8.351 -2.563 1.00 91.44 81 LYS A O 1
ATOM 652 N N . LEU A 1 82 ? 4.264 9.487 -0.712 1.00 89.88 82 LEU A N 1
ATOM 653 C CA . LEU A 1 82 ? 2.891 9.612 -0.248 1.00 89.88 82 LEU A CA 1
ATOM 654 C C . LEU A 1 82 ? 2.483 11.080 -0.321 1.00 89.88 82 LEU A C 1
ATOM 656 O O . LEU A 1 82 ? 3.137 11.935 0.277 1.00 89.88 82 LEU A O 1
ATOM 660 N N . HIS A 1 83 ? 1.412 11.372 -1.053 1.00 88.69 83 HIS A N 1
ATOM 661 C CA . HIS A 1 83 ? 0.919 12.733 -1.240 1.00 88.69 83 HIS A CA 1
ATOM 662 C C . HIS A 1 83 ? -0.611 12.756 -1.218 1.00 88.69 83 HIS A C 1
ATOM 664 O O . HIS A 1 83 ? -1.243 11.999 -1.943 1.00 88.69 83 HIS A O 1
ATOM 670 N N . ASN A 1 84 ? -1.215 13.625 -0.398 1.00 83.94 84 ASN A N 1
ATOM 671 C CA . ASN A 1 84 ? -2.674 13.785 -0.284 1.00 83.94 84 ASN A CA 1
ATOM 672 C C . ASN A 1 84 ? -3.458 12.459 -0.170 1.00 83.94 84 ASN A C 1
ATOM 674 O O . ASN A 1 84 ? -4.462 12.280 -0.850 1.00 83.94 84 ASN A O 1
ATOM 678 N N . HIS A 1 85 ? -3.008 11.541 0.694 1.00 85.25 85 HIS A N 1
ATOM 679 C CA . HIS A 1 85 ? -3.622 10.211 0.886 1.00 85.25 85 HIS A CA 1
ATOM 680 C C . HIS A 1 85 ? -3.492 9.259 -0.319 1.00 85.25 85 HIS A C 1
ATOM 682 O O . HIS A 1 85 ? -4.180 8.247 -0.388 1.00 85.25 85 HIS A O 1
ATOM 688 N N . SER A 1 86 ? -2.594 9.564 -1.258 1.00 88.56 86 SER A N 1
ATOM 689 C CA . SER A 1 86 ? -2.297 8.722 -2.414 1.00 88.56 86 SER A CA 1
ATOM 690 C C . SER A 1 86 ? -0.853 8.221 -2.378 1.00 88.56 86 SER A C 1
ATOM 692 O O . SER A 1 86 ? 0.083 9.007 -2.176 1.00 88.56 86 SER A O 1
ATOM 694 N N . LEU A 1 87 ? -0.677 6.909 -2.549 1.00 91.00 87 LEU A N 1
ATOM 695 C CA . LEU A 1 87 ? 0.615 6.253 -2.725 1.00 91.00 87 LEU A CA 1
ATOM 696 C C . LEU A 1 87 ? 1.049 6.377 -4.184 1.00 91.00 87 LEU A C 1
ATOM 698 O O . LEU A 1 87 ? 0.446 5.786 -5.073 1.00 91.00 87 LEU A O 1
ATOM 702 N N . ILE A 1 88 ? 2.125 7.110 -4.425 1.00 91.88 88 ILE A N 1
ATOM 703 C CA . ILE A 1 88 ? 2.711 7.290 -5.746 1.00 91.88 88 ILE A CA 1
ATOM 704 C C . ILE A 1 88 ? 3.982 6.452 -5.821 1.00 91.88 88 ILE A C 1
ATOM 706 O O . ILE A 1 88 ? 4.932 6.697 -5.077 1.00 91.88 88 ILE A O 1
ATOM 710 N N . ILE A 1 89 ? 4.002 5.485 -6.731 1.00 90.75 89 ILE A N 1
ATOM 711 C CA . ILE A 1 89 ? 5.168 4.653 -7.025 1.00 90.75 89 ILE A CA 1
ATOM 712 C C . ILE A 1 89 ? 5.626 4.999 -8.436 1.00 90.75 89 ILE A C 1
ATOM 714 O O . ILE A 1 89 ? 4.836 4.966 -9.372 1.00 90.75 89 ILE A O 1
ATOM 718 N N . THR A 1 90 ? 6.891 5.362 -8.600 1.00 90.56 90 THR A N 1
ATOM 719 C CA . THR A 1 90 ? 7.487 5.648 -9.908 1.00 90.56 90 THR A CA 1
ATOM 720 C C . THR A 1 90 ? 8.671 4.727 -10.137 1.00 90.56 90 THR A C 1
ATOM 722 O O . THR A 1 90 ? 9.605 4.713 -9.338 1.00 90.56 90 THR A O 1
ATOM 725 N N . ILE A 1 91 ? 8.630 3.964 -11.222 1.00 89.06 91 ILE A N 1
ATOM 726 C CA . ILE A 1 91 ? 9.640 2.970 -11.581 1.00 89.06 91 ILE A CA 1
ATOM 727 C C . ILE A 1 91 ? 10.436 3.493 -12.771 1.00 89.06 91 ILE A C 1
ATOM 729 O O . ILE A 1 91 ? 9.859 3.974 -13.745 1.00 89.06 91 ILE A O 1
ATOM 733 N N . GLY A 1 92 ? 11.766 3.407 -12.685 1.00 85.38 92 GLY A N 1
ATOM 734 C CA . GLY A 1 92 ? 12.655 3.819 -13.772 1.00 85.38 92 GLY A CA 1
ATOM 735 C C . GLY A 1 92 ? 12.464 5.287 -14.168 1.00 85.38 92 GLY A C 1
ATOM 736 O O . GLY A 1 92 ? 12.628 6.182 -13.333 1.00 85.38 92 GLY A O 1
ATOM 737 N N . ASP A 1 93 ? 12.148 5.541 -15.443 1.00 82.25 93 ASP A N 1
ATOM 738 C CA . ASP A 1 93 ? 11.936 6.891 -15.975 1.00 82.25 93 ASP A CA 1
ATOM 739 C C . ASP A 1 93 ? 10.521 7.462 -15.757 1.00 82.25 93 ASP A C 1
ATOM 741 O O . ASP A 1 93 ? 10.324 8.667 -15.952 1.00 82.25 93 ASP A O 1
ATOM 745 N N . GLY A 1 94 ? 9.560 6.630 -15.337 1.00 79.94 94 GLY A N 1
ATOM 746 C CA . GLY A 1 94 ? 8.173 7.015 -15.065 1.00 79.94 94 GLY A CA 1
ATOM 747 C C . GLY A 1 94 ? 7.377 7.512 -16.279 1.00 79.94 94 GLY A C 1
ATOM 748 O O . GLY A 1 94 ? 6.349 8.165 -16.092 1.00 79.94 94 GLY A O 1
ATOM 749 N N . LYS A 1 95 ? 7.859 7.281 -17.508 1.00 83.00 95 LYS A N 1
ATOM 750 C CA . LYS A 1 95 ? 7.226 7.734 -18.764 1.00 83.00 95 LYS A CA 1
ATOM 751 C C . LYS A 1 95 ? 6.463 6.631 -19.498 1.00 83.00 95 LYS A C 1
ATOM 753 O O . LYS A 1 95 ? 5.972 6.877 -20.600 1.00 83.00 95 LYS A O 1
ATOM 758 N N . GLY A 1 96 ? 6.425 5.431 -18.933 1.00 81.50 96 GLY A N 1
ATOM 759 C CA . GLY A 1 96 ? 5.661 4.305 -19.445 1.00 81.50 96 GLY A CA 1
ATOM 760 C C . GLY A 1 96 ? 4.192 4.366 -19.032 1.00 81.50 96 GLY A C 1
ATOM 761 O O . GLY A 1 96 ? 3.601 5.435 -18.872 1.00 81.50 96 GLY A O 1
ATOM 762 N N . ASP A 1 97 ? 3.607 3.186 -18.864 1.00 83.38 97 ASP A N 1
ATOM 763 C CA . ASP A 1 97 ? 2.203 3.035 -18.499 1.00 83.38 97 ASP A CA 1
ATOM 764 C C . ASP A 1 97 ? 1.905 3.529 -17.079 1.00 83.38 97 ASP A C 1
ATOM 766 O O . ASP A 1 97 ? 2.751 3.485 -16.181 1.00 83.38 97 ASP A O 1
ATOM 770 N N . VAL A 1 98 ? 0.669 3.986 -16.873 1.00 85.50 98 VAL A N 1
ATOM 771 C CA . VAL A 1 98 ? 0.184 4.459 -15.575 1.00 85.50 98 VAL A CA 1
ATOM 772 C C . VAL A 1 98 ? -1.009 3.620 -15.153 1.00 85.50 98 VAL A C 1
ATOM 774 O O . VAL A 1 98 ? -2.000 3.532 -15.877 1.00 85.50 98 VAL A O 1
ATOM 777 N N . VAL A 1 99 ? -0.929 3.036 -13.961 1.00 86.00 99 VAL A N 1
ATOM 778 C CA . VAL A 1 99 ? -2.021 2.274 -13.344 1.00 86.00 99 VAL A CA 1
ATOM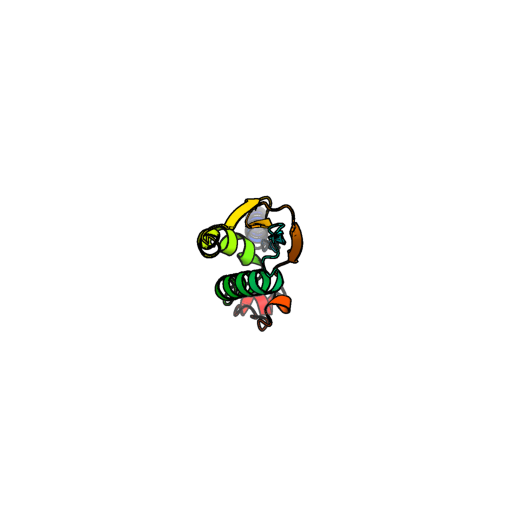 779 C C . VAL A 1 99 ? -2.355 2.908 -12.010 1.00 86.00 99 VAL A C 1
ATOM 781 O O . VAL A 1 99 ? -1.466 3.218 -11.225 1.00 86.00 99 VAL A O 1
ATOM 784 N N . GLY A 1 100 ? -3.637 3.110 -11.739 1.00 86.69 100 GLY A N 1
ATOM 785 C CA . GLY A 1 100 ? -4.083 3.648 -10.466 1.00 86.69 100 GLY A CA 1
ATOM 786 C C . GLY A 1 100 ? -5.401 3.043 -10.025 1.00 86.69 100 GLY A C 1
ATOM 787 O O . GLY A 1 100 ? -6.165 2.520 -10.837 1.00 86.69 100 GLY A O 1
ATOM 788 N N . GLY A 1 101 ? -5.651 3.123 -8.728 1.00 85.81 101 GLY A N 1
ATOM 789 C CA . GLY A 1 101 ? -6.816 2.528 -8.094 1.00 85.81 101 GLY A CA 1
ATOM 790 C C . GLY A 1 101 ? -6.981 3.000 -6.658 1.00 85.81 101 GLY A C 1
ATOM 791 O O . GLY A 1 101 ? -6.322 3.941 -6.202 1.00 85.81 101 GLY A O 1
ATOM 792 N N . LYS A 1 102 ? -7.890 2.349 -5.936 1.00 86.38 102 LYS A N 1
ATOM 793 C CA . LYS A 1 102 ? -8.166 2.646 -4.529 1.00 86.38 102 LYS A CA 1
ATOM 794 C C . LYS A 1 102 ? -7.976 1.389 -3.715 1.00 86.38 102 LYS A C 1
ATOM 796 O O . LYS A 1 102 ? -8.493 0.346 -4.085 1.00 86.38 102 LYS A O 1
ATOM 801 N N . PHE A 1 103 ? -7.331 1.498 -2.562 1.00 81.12 103 PHE A N 1
ATOM 802 C CA . PHE A 1 103 ? -7.154 0.355 -1.674 1.00 81.12 103 PHE A CA 1
ATOM 803 C C . PHE A 1 103 ? -8.473 0.003 -0.969 1.00 81.12 103 PHE A C 1
ATOM 805 O O . PHE A 1 103 ? -8.715 0.382 0.176 1.00 81.12 103 PHE A O 1
ATOM 812 N N . THR A 1 104 ? -9.363 -0.700 -1.669 1.00 72.50 104 THR A N 1
ATOM 813 C CA . THR A 1 104 ? -10.657 -1.144 -1.137 1.00 72.50 104 THR A CA 1
ATOM 814 C C . THR A 1 104 ? -10.584 -2.597 -0.670 1.00 72.50 104 THR A C 1
ATOM 816 O O . THR A 1 104 ? -9.910 -3.419 -1.281 1.00 72.50 104 THR A O 1
ATOM 819 N N . LYS A 1 105 ? -11.309 -2.952 0.404 1.00 64.50 105 LYS A N 1
ATOM 820 C CA . LYS A 1 105 ? -11.331 -4.326 0.960 1.00 64.50 105 LYS A CA 1
ATOM 821 C C . LYS A 1 105 ? -11.661 -5.406 -0.087 1.00 64.50 105 LYS A C 1
ATOM 823 O O . LYS A 1 105 ? -11.130 -6.511 -0.005 1.00 64.50 105 LYS A O 1
ATOM 828 N N . ASN A 1 106 ? -12.485 -5.072 -1.084 1.00 59.41 106 ASN A N 1
ATOM 829 C CA . ASN A 1 106 ? -12.875 -5.988 -2.159 1.00 59.41 106 ASN A CA 1
ATOM 830 C C . ASN A 1 106 ? -11.745 -6.267 -3.164 1.00 59.41 106 ASN A C 1
ATOM 832 O O . ASN A 1 106 ? -11.737 -7.344 -3.751 1.00 59.41 106 ASN A O 1
ATOM 836 N N . GLU A 1 107 ? -10.794 -5.344 -3.350 1.00 61.75 107 GLU A N 1
ATOM 837 C CA . GLU A 1 107 ? -9.637 -5.563 -4.236 1.00 61.75 107 GLU A CA 1
ATOM 838 C C . GLU A 1 107 ? -8.647 -6.581 -3.649 1.00 61.75 107 GLU A C 1
ATOM 840 O O . GLU A 1 107 ? -7.989 -7.300 -4.391 1.00 61.75 107 GLU A O 1
ATOM 845 N N . PHE A 1 108 ? -8.597 -6.718 -2.322 1.00 59.03 108 PHE A N 1
ATOM 846 C CA . PHE A 1 108 ? -7.663 -7.615 -1.632 1.00 59.03 108 PHE A CA 1
ATOM 847 C C . PHE A 1 108 ? -8.217 -9.019 -1.339 1.00 59.03 108 PHE A C 1
ATOM 849 O O . PHE A 1 108 ? -7.559 -9.804 -0.660 1.00 59.03 108 PHE A O 1
ATOM 856 N N . CYS A 1 109 ? -9.443 -9.339 -1.777 1.00 58.72 109 CYS A N 1
ATOM 857 C CA . CYS A 1 109 ? -10.171 -10.548 -1.354 1.00 58.72 109 CYS A CA 1
ATOM 858 C C . CYS A 1 109 ? -10.216 -10.736 0.183 1.00 58.72 109 CYS A C 1
ATOM 860 O O . CYS A 1 109 ? -10.287 -11.866 0.673 1.00 58.72 109 CYS A O 1
ATOM 862 N N . LEU A 1 110 ? -10.160 -9.648 0.962 1.00 55.78 110 LEU A N 1
ATOM 863 C CA . LEU A 1 110 ? -10.143 -9.719 2.423 1.00 55.78 110 LEU A CA 1
ATOM 864 C C . LEU A 1 110 ? -11.579 -9.843 2.960 1.00 55.78 110 LEU A C 1
ATOM 866 O O . LEU A 1 110 ? -12.441 -9.042 2.586 1.00 55.78 110 LEU A O 1
ATOM 870 N N . PRO A 1 111 ? -11.871 -10.813 3.849 1.00 50.75 111 PRO A N 1
ATOM 871 C CA . PRO A 1 111 ? -13.187 -10.920 4.464 1.00 50.75 111 PRO A CA 1
ATOM 872 C C . PRO A 1 111 ? -13.477 -9.684 5.322 1.00 50.75 111 PRO A C 1
ATOM 874 O O . PRO A 1 111 ? -12.604 -9.167 6.021 1.00 50.75 111 PRO A O 1
ATOM 877 N N . GLU A 1 112 ? -14.724 -9.216 5.291 1.00 53.03 112 GLU A N 1
ATOM 878 C CA . GLU A 1 112 ? -15.154 -8.057 6.066 1.00 53.03 112 GLU A CA 1
ATOM 879 C C . GLU A 1 112 ? -14.991 -8.325 7.572 1.00 53.03 112 GLU A C 1
ATOM 881 O O . GLU A 1 112 ? -15.725 -9.108 8.184 1.00 53.03 112 GLU A O 1
ATOM 886 N N . VAL A 1 113 ? -14.002 -7.674 8.187 1.00 57.66 113 VAL A N 1
ATOM 887 C CA . VAL A 1 113 ? -13.810 -7.711 9.638 1.00 57.66 113 VAL A CA 1
ATOM 888 C C . VAL A 1 113 ? -14.905 -6.895 10.315 1.00 57.66 113 VAL A C 1
ATOM 890 O O . VAL A 1 113 ? -14.824 -5.672 10.411 1.00 57.66 113 VAL A O 1
ATOM 893 N N . LYS A 1 114 ? -15.946 -7.576 10.807 1.00 53.81 114 LYS A N 1
ATOM 894 C CA . LYS A 1 114 ? -16.927 -6.950 11.699 1.00 53.81 114 LYS A CA 1
ATOM 895 C C . LYS A 1 114 ? -16.221 -6.480 12.979 1.00 53.81 114 LYS A C 1
ATOM 897 O O . LYS A 1 114 ? -15.548 -7.294 13.624 1.00 53.81 114 LYS A O 1
ATOM 902 N N . PRO A 1 115 ? -16.373 -5.211 13.394 1.00 52.72 115 PRO A N 1
ATOM 903 C CA . PRO A 1 115 ? -15.802 -4.748 14.650 1.00 52.72 115 PRO A CA 1
ATOM 904 C C . PRO A 1 115 ? -16.424 -5.534 15.811 1.00 52.72 115 PRO A C 1
ATOM 906 O O . PRO A 1 115 ? -17.643 -5.578 15.960 1.00 52.72 115 PRO A O 1
ATOM 909 N N . LYS A 1 116 ? -15.594 -6.139 16.671 1.00 52.59 116 LYS A N 1
ATOM 910 C CA . LYS A 1 116 ? -16.033 -6.868 17.879 1.00 52.59 116 LYS A CA 1
ATOM 911 C C . LYS A 1 116 ? -16.472 -5.921 19.007 1.00 52.59 116 LYS A C 1
ATOM 913 O O . LYS A 1 116 ? -16.038 -6.069 20.146 1.00 52.59 116 LYS A O 1
ATOM 918 N N . SER A 1 117 ? -17.283 -4.910 18.708 1.00 65.06 117 SER A N 1
ATOM 919 C CA . SER A 1 117 ? -17.807 -4.001 19.726 1.00 65.06 117 SER A CA 1
ATOM 920 C C . SER A 1 117 ? -19.297 -4.236 19.917 1.00 65.06 117 SER A C 1
ATOM 922 O O . SER A 1 117 ? -20.120 -3.788 19.126 1.00 65.06 117 SER A O 1
ATOM 924 N N . ILE A 1 118 ? -19.628 -4.902 21.023 1.00 67.38 118 ILE A N 1
ATOM 925 C CA . ILE A 1 118 ? -21.007 -5.142 21.474 1.00 67.38 118 ILE A CA 1
ATOM 926 C C . ILE A 1 118 ? -21.755 -3.808 21.655 1.00 67.38 118 ILE A C 1
ATOM 928 O O . ILE A 1 118 ? -22.938 -3.707 21.354 1.00 67.38 118 ILE A O 1
ATOM 932 N N . VAL A 1 119 ? -21.055 -2.755 22.096 1.00 68.44 119 VAL A N 1
ATOM 933 C CA . VAL A 1 119 ? -21.625 -1.405 22.260 1.00 68.44 119 VAL A CA 1
ATOM 934 C C . VAL A 1 119 ? -21.983 -0.785 20.910 1.00 68.44 119 VAL A C 1
ATOM 936 O O . VAL A 1 119 ? -23.013 -0.132 20.777 1.00 68.44 119 VAL A O 1
ATOM 939 N N . ARG A 1 120 ? -21.141 -1.009 19.899 1.00 62.59 120 ARG A N 1
ATOM 940 C CA . ARG A 1 120 ? -21.343 -0.498 18.543 1.00 62.59 120 ARG A CA 1
ATOM 941 C C . ARG A 1 120 ? -22.495 -1.223 17.837 1.00 62.59 120 ARG A C 1
ATOM 943 O O . ARG A 1 120 ? -23.326 -0.573 17.214 1.00 62.59 120 ARG A O 1
ATOM 950 N N . GLU A 1 121 ? -22.612 -2.534 18.047 1.00 62.19 121 GLU A N 1
ATOM 951 C CA . GLU A 1 121 ? -23.735 -3.353 17.569 1.00 62.19 121 GLU A CA 1
ATOM 952 C C . GLU A 1 121 ? -25.068 -2.956 18.229 1.00 62.19 121 GLU A C 1
ATOM 954 O O . GLU A 1 121 ? -26.100 -2.901 17.564 1.00 62.19 121 GLU A O 1
ATOM 959 N N . TRP A 1 122 ? -25.045 -2.590 19.516 1.00 68.06 122 TRP A N 1
ATOM 960 C CA . TRP A 1 122 ? -26.231 -2.122 20.240 1.00 68.06 122 TRP A CA 1
ATOM 961 C C . TRP A 1 122 ? -26.673 -0.702 19.844 1.00 68.06 122 TRP A C 1
ATOM 963 O O . TRP A 1 122 ? -27.862 -0.396 19.890 1.00 68.06 122 TRP A O 1
ATOM 973 N N . LEU A 1 123 ? -25.733 0.163 19.442 1.00 72.06 123 LEU A N 1
ATOM 974 C CA . LEU A 1 123 ? -26.002 1.552 19.042 1.00 72.06 123 LEU A CA 1
ATOM 975 C C . LEU A 1 123 ? -26.174 1.753 17.524 1.00 72.06 123 LEU A C 1
ATOM 977 O O . LEU A 1 123 ? -26.585 2.837 17.120 1.00 72.06 123 LEU A O 1
ATOM 981 N N . GLY A 1 124 ? -25.919 0.736 16.693 1.00 49.19 124 GLY A N 1
ATOM 982 C CA . GLY A 1 124 ? -26.237 0.745 15.258 1.00 49.19 124 GLY A CA 1
ATOM 983 C C . GLY A 1 124 ? -25.360 1.652 14.381 1.00 49.19 124 GLY A C 1
ATOM 984 O O . GLY A 1 124 ? -25.866 2.195 13.398 1.00 49.19 124 GLY A O 1
ATOM 985 N N . PHE A 1 125 ? -24.075 1.825 14.717 1.00 49.47 125 PHE A N 1
ATOM 986 C CA . PHE A 1 125 ? -23.102 2.623 13.942 1.00 49.47 125 PHE A CA 1
ATOM 987 C C . PHE A 1 125 ? -21.880 1.810 13.495 1.00 49.47 125 PHE A C 1
ATOM 989 O O . PHE A 1 125 ? -21.546 0.814 14.161 1.00 49.47 125 PHE A O 1
#

=== Feature glossary ===
Each block in this record encodes a different view of the same protein. In brief:

Predicted aligned error. PAE(i, j) answers: if I align the predicted and true structures on residue i, how far off (in Å) do I expect residue j to be? A block-diagonal PAE matrix with low values on the blocks and high values off-diagonal is the signature of a multi-domain protein with confidently predicted domains but uncertain inter-domain orientation.

Contact-map, Ramachandran, and PAE plots. Plot images: a contact map (which residues are close in 3D, as an N×N binary image), a Ramachandran scatter (backbone torsion angles, revealing secondary-structure composition at a glance), and — for AlphaFold structures — a PAE heatmap (pairwise prediction confidence).

Backbone torsions (φ/ψ). φ (phi) and ψ (psi) are the two rotatable backbone dihedrals per residue: φ is the C(i-1)–N–Cα–C torsion, ψ is the N–Cα–C–N(i+1) torsion, both in degrees on (−180°, 180°]. α-helical residues cluster near (−60°, −45°); β-strand residues near (−120°, +130°). A Ramachandran plot is simply a scatter of (φ, ψ) for every residue.

Foldseek 3Di. A 3Di character summarizes, for each residue, the relative orientation of the Cα frame of its nearest spatial neighbor. Because it encodes fold topology rather than chemistry, 3Di alignments detect remote structural similarity that sequence alignment misses.

Radius of gyration, Cα contacts, bounding box. Three whole-structure scalars: the radius of gyration (RMS distance of Cα from centroid, in Å), the count of Cα–Cα contacts (pairs closer than 8 Å and separated by more than four residues in sequence — i.e. tertiary, not local, contacts), and the bounding-box dimensions. Together they distinguish compact globular folds from extended fibres or disordered chains.

Sequence. Sequence gives the chain of amino acids in standard one-letter code (A=alanine, C=cysteine, …, Y=tyrosine), read N→C. It is the only feature that is directly encoded by the gene; all structural features are derived from the folded form of this sequence.

mmCIF coordinates. Atomic coordinates in PDBx/mmCIF format — the same representation the Protein Data Bank distributes. Each line of the _atom_site loop places one backbone atom in Cartesian space (units: ångströms, origin: arbitrary).

Secondary structure (3-state, P-SEA). Three-state secondary structure (P-SEA) collapses the eight DSSP classes into helix (a), strand (b), and coil (c). P-SEA assigns these from Cα geometry alone — distances and angles — without requiring backbone oxygens, so it works on any Cα trace.

InterPro / GO / CATH / organism. Functional annotations link the protein to curated databases. InterPro entries identify conserved domains and families by matching the sequence against member-database signatures (Pfam, PROSITE, CDD, …). Gene Ontology (GO) terms describe molecular function, biological process, and cellular component in a controlled vocabulary. CATH places the structure in a hierarchical fold classification (Class/Architecture/Topology/Homologous-superfamily). The organism is the source species.

B-factor. B-factor (Debye–Waller factor) reflects atomic displacement in the crystal lattice. It is an experimental observable (units Å²), not a prediction; low values mean the atom is pinned down, high values mean it moves or is heterogeneous across the crystal.

Rendered structure images. Structure images are PyMOL renders from six orthogonal camera directions. Cartoon representation draws helices as coils and strands as arrows; sticks shows the backbone as bonds; surface shows the solvent-excluded envelope. Rainbow coloring maps sequence position to hue (blue→red, N→C); chain coloring assigns a distinct color per polypeptide.

Solvent-accessible surface area. Solvent-accessible surface area (SASA) is the area in Å² traced out by the centre of a 1.4 Å probe sphere (a water molecule) rolled over the protein's van der Waals surface (Shrake–Rupley / Lee–Richards construction). Buried residues have near-zero SASA; fully exposed residues can exceed 200 Å². The total SASA scales roughly with the number of surface residues.

Secondary structure (8-state, DSSP). The SS8 string is DSSP's per-residue secondary-structure call. α-helix (H) means an i→i+4 H-bond ladder; β-strand (E) means the residue participates in a β-sheet; 3₁₀ (G) and π (I) are tighter and wider helices; T/S are turns/bends; '-' is loop.

pLDDT. For AlphaFold models, the B-factor field carries pLDDT — the model's own estimate of local accuracy on a 0–100 scale. Regions with pLDDT<50 should be treated as essentially unmodeled; they often correspond to intrinsically disordered segments.

Nearest PDB structures. Nearest PDB neighbors are the top structural matches found by Foldseek when searching this structure against the entire Protein Data Bank. Each hit reports a TM-score (0 to 1; >0.5 almost always implies the same fold) and an E-value. These are *structural* homologs — they may share no detectable sequence similarity.